Protein AF-A0A2V8S5G6-F1 (afdb_monomer_lite)

Structure (mmCIF, N/CA/C/O backbone):
data_AF-A0A2V8S5G6-F1
#
_entry.id   AF-A0A2V8S5G6-F1
#
loop_
_atom_site.group_PDB
_atom_site.id
_atom_site.type_symbol
_atom_site.label_atom_id
_atom_site.label_alt_id
_atom_site.label_comp_id
_atom_site.label_asym_id
_atom_site.label_entity_id
_atom_site.label_seq_id
_atom_site.pdbx_PDB_ins_code
_atom_site.Cartn_x
_atom_site.Cartn_y
_atom_site.Cartn_z
_atom_site.occupancy
_atom_site.B_iso_or_equiv
_atom_site.auth_seq_id
_atom_site.auth_comp_id
_atom_site.auth_asym_id
_atom_site.auth_atom_id
_atom_site.pdbx_PDB_model_num
ATOM 1 N N . MET A 1 1 ? -6.561 -14.154 21.398 1.00 43.03 1 MET A N 1
ATOM 2 C CA . MET A 1 1 ? -6.512 -15.147 20.304 1.00 43.03 1 MET A CA 1
ATOM 3 C C . MET A 1 1 ? -6.875 -14.452 18.995 1.00 43.03 1 MET A C 1
ATOM 5 O O . MET A 1 1 ? -8.053 -14.306 18.706 1.00 43.03 1 MET A O 1
ATOM 9 N N . LYS A 1 2 ? -5.895 -13.958 18.231 1.00 45.84 2 LYS A N 1
ATOM 10 C CA . LYS A 1 2 ? -6.074 -13.684 16.797 1.00 45.84 2 LYS A CA 1
ATOM 11 C C . LYS A 1 2 ? -5.226 -14.734 16.091 1.00 45.84 2 LYS A C 1
ATOM 13 O O . LYS A 1 2 ? -4.045 -14.854 16.407 1.00 45.84 2 LYS A O 1
ATOM 18 N N . GLY A 1 3 ? -5.901 -15.596 15.332 1.00 34.12 3 GLY A N 1
ATOM 19 C CA . GLY A 1 3 ? -5.346 -16.806 14.732 1.00 34.12 3 GLY A CA 1
ATOM 20 C C . GLY A 1 3 ? -4.050 -16.528 13.984 1.00 34.12 3 GLY A C 1
ATOM 21 O O . GLY A 1 3 ? -3.864 -15.439 13.445 1.00 34.12 3 GLY A O 1
ATOM 22 N N . GLY A 1 4 ? -3.153 -17.513 14.026 1.00 36.16 4 GLY A N 1
ATOM 23 C CA . GLY A 1 4 ? -1.815 -17.431 13.464 1.00 36.16 4 GLY A CA 1
ATOM 24 C C . GLY A 1 4 ? -1.829 -16.877 12.045 1.00 36.16 4 GLY A C 1
ATOM 25 O O . GLY A 1 4 ? -2.547 -17.381 11.182 1.00 36.16 4 GLY A O 1
ATOM 26 N N . MET A 1 5 ? -1.007 -15.850 11.831 1.00 46.81 5 MET A N 1
ATOM 27 C CA . MET A 1 5 ? -0.591 -15.379 10.516 1.00 46.81 5 MET A CA 1
ATOM 28 C C . MET A 1 5 ? 0.277 -16.481 9.906 1.00 46.81 5 MET A C 1
ATOM 30 O O . MET A 1 5 ? 1.504 -16.440 9.949 1.00 46.81 5 MET A O 1
ATOM 34 N N . GLY A 1 6 ? -0.387 -17.552 9.480 1.00 39.72 6 GLY A N 1
ATOM 35 C CA . GLY A 1 6 ? 0.228 -18.633 8.752 1.00 39.72 6 GLY A CA 1
ATOM 36 C C . GLY A 1 6 ? 0.860 -18.055 7.502 1.00 39.72 6 GLY A C 1
ATOM 37 O O . GLY A 1 6 ? 0.285 -17.195 6.838 1.00 39.72 6 GLY A O 1
ATOM 38 N N . GLU A 1 7 ? 2.044 -18.564 7.226 1.00 46.69 7 GLU A N 1
ATOM 39 C CA . GLU A 1 7 ? 2.826 -18.487 6.005 1.00 46.69 7 GLU A CA 1
ATOM 40 C C . GLU A 1 7 ? 2.020 -18.999 4.795 1.00 46.69 7 GLU A C 1
ATOM 42 O O . GLU A 1 7 ? 2.323 -20.008 4.174 1.00 46.69 7 GLU A O 1
ATOM 47 N N . GLN A 1 8 ? 0.909 -18.335 4.502 1.00 50.56 8 GLN A N 1
ATOM 48 C CA . GLN A 1 8 ? 0.079 -18.550 3.336 1.00 50.56 8 GLN A CA 1
ATOM 49 C C . GLN A 1 8 ? 0.415 -17.388 2.422 1.00 50.56 8 GLN A C 1
ATOM 51 O O . GLN A 1 8 ? 0.152 -16.237 2.767 1.00 50.56 8 GLN A O 1
ATOM 56 N N . ALA A 1 9 ? 1.056 -17.673 1.293 1.00 58.62 9 ALA A N 1
ATOM 57 C CA . ALA A 1 9 ? 1.370 -16.673 0.286 1.00 58.62 9 ALA A CA 1
ATOM 58 C C . ALA A 1 9 ? 0.067 -16.012 -0.203 1.00 58.62 9 ALA A C 1
ATOM 60 O O . ALA A 1 9 ? -0.585 -16.500 -1.124 1.00 58.62 9 ALA A O 1
ATOM 61 N N . GLN A 1 10 ? -0.341 -14.925 0.456 1.00 79.62 10 GLN A N 1
ATOM 62 C CA . GLN A 1 10 ? -1.485 -14.110 0.069 1.00 79.62 10 GLN A CA 1
ATOM 63 C C . GLN A 1 10 ? -1.053 -13.297 -1.145 1.00 79.62 10 GLN A C 1
ATOM 65 O O . GLN A 1 10 ? -0.430 -12.238 -1.042 1.00 79.62 10 GLN A O 1
ATOM 70 N N . ILE A 1 11 ? -1.307 -13.878 -2.311 1.00 86.31 11 ILE A N 1
ATOM 71 C CA . ILE A 1 11 ? -1.100 -13.227 -3.590 1.00 86.31 11 ILE A CA 1
ATOM 72 C C . ILE A 1 11 ? -2.425 -12.601 -4.005 1.00 86.31 11 ILE A C 1
ATOM 74 O O . ILE A 1 11 ? -3.442 -13.284 -4.110 1.00 86.31 11 ILE A O 1
ATOM 78 N N . TYR A 1 12 ? -2.392 -11.301 -4.262 1.00 87.12 12 TYR A N 1
ATOM 79 C CA . TYR A 1 12 ? -3.530 -10.530 -4.726 1.00 87.12 12 TYR A CA 1
ATOM 80 C C . TYR A 1 12 ? -3.304 -10.096 -6.168 1.00 87.12 12 TYR A C 1
ATOM 82 O O . TYR A 1 12 ? -2.306 -9.453 -6.481 1.00 87.12 12 TYR A O 1
ATOM 90 N N . GLU A 1 13 ? -4.243 -10.415 -7.048 1.00 86.50 13 GLU A N 1
ATOM 91 C CA . GLU A 1 13 ? -4.182 -10.051 -8.464 1.00 86.50 13 GLU A CA 1
ATOM 92 C C . GLU A 1 13 ? -5.278 -9.025 -8.766 1.00 86.50 13 GLU A C 1
ATOM 94 O O . GLU A 1 13 ? -6.444 -9.225 -8.421 1.00 86.50 13 GLU A O 1
ATOM 99 N N . PHE A 1 14 ? -4.899 -7.894 -9.363 1.00 83.06 14 PHE A N 1
ATOM 100 C CA . PHE A 1 14 ? -5.816 -6.807 -9.698 1.00 83.06 14 PHE A CA 1
ATOM 101 C C . PHE A 1 14 ? -5.324 -6.045 -10.935 1.00 83.06 14 PHE A C 1
ATOM 103 O O . PHE A 1 14 ? -4.180 -5.594 -11.000 1.00 83.06 1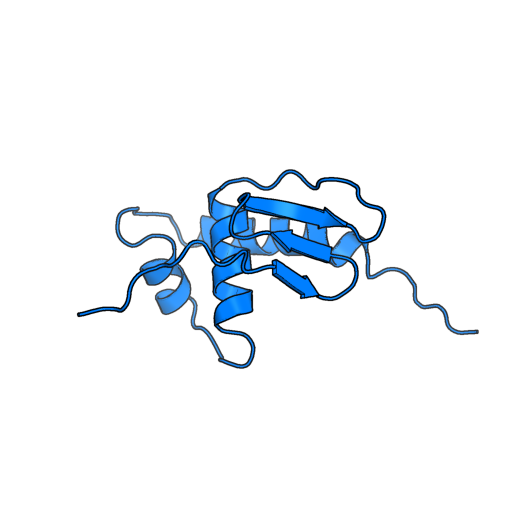4 PHE A O 1
ATOM 110 N N . GLY A 1 15 ? -6.197 -5.888 -11.934 1.00 80.56 15 GLY A N 1
ATOM 111 C CA . GLY A 1 15 ? -5.807 -5.330 -13.232 1.00 80.56 15 GLY A CA 1
ATOM 112 C C . GLY A 1 15 ? -4.646 -6.119 -13.848 1.00 80.56 15 GLY A C 1
ATOM 113 O O . GLY A 1 15 ? -4.716 -7.340 -13.955 1.00 80.56 15 GLY A O 1
ATOM 114 N N . ASP A 1 16 ? -3.563 -5.420 -14.189 1.00 84.69 16 ASP A N 1
ATOM 115 C CA . ASP A 1 16 ? -2.314 -6.009 -14.693 1.00 84.69 16 ASP A CA 1
ATOM 116 C C . ASP A 1 16 ? -1.219 -6.100 -13.624 1.00 84.69 16 ASP A C 1
ATOM 118 O O . ASP A 1 16 ? -0.028 -6.100 -13.940 1.00 84.69 16 ASP A O 1
ATOM 122 N N . PHE A 1 17 ? -1.604 -6.148 -12.351 1.00 87.62 17 PHE A N 1
ATOM 123 C CA . PHE A 1 17 ? -0.675 -6.220 -11.234 1.00 87.62 17 PHE A CA 1
ATOM 124 C C . PHE A 1 17 ? -0.955 -7.427 -10.341 1.00 87.62 17 PHE A C 1
ATOM 126 O O . PHE A 1 17 ? -2.095 -7.840 -10.129 1.00 87.62 17 PHE A O 1
ATOM 133 N N . ARG A 1 18 ? 0.124 -7.971 -9.788 1.00 89.62 18 ARG A N 1
ATOM 134 C CA . ARG A 1 18 ? 0.157 -9.086 -8.852 1.00 89.62 18 ARG A CA 1
ATOM 135 C C . ARG A 1 18 ? 0.964 -8.667 -7.635 1.00 89.62 18 ARG A C 1
ATOM 137 O O . ARG A 1 18 ? 2.166 -8.438 -7.722 1.00 89.62 18 ARG A O 1
ATOM 144 N N . LEU A 1 19 ? 0.296 -8.544 -6.502 1.00 88.62 19 LEU A N 1
ATOM 145 C CA . LEU A 1 19 ? 0.898 -8.220 -5.222 1.00 88.62 19 LEU A CA 1
ATOM 146 C C . LEU A 1 19 ? 1.140 -9.507 -4.442 1.00 88.62 19 LEU A C 1
ATOM 148 O O . LEU A 1 19 ? 0.213 -10.256 -4.164 1.00 88.62 19 LEU A O 1
ATOM 152 N N . ASP A 1 20 ? 2.390 -9.755 -4.084 1.00 89.25 20 ASP A N 1
ATOM 153 C CA . ASP A 1 20 ? 2.810 -10.857 -3.230 1.00 89.25 20 ASP A CA 1
ATOM 154 C C . ASP A 1 20 ? 3.021 -10.311 -1.813 1.00 89.25 20 ASP A C 1
ATOM 156 O O . ASP A 1 20 ? 4.019 -9.636 -1.540 1.00 89.25 20 ASP A O 1
ATOM 160 N N . ALA A 1 21 ? 2.062 -10.558 -0.914 1.00 85.81 21 ALA A N 1
ATOM 161 C CA . ALA A 1 21 ? 2.135 -10.085 0.467 1.00 85.81 21 ALA A CA 1
ATOM 162 C C . ALA A 1 21 ? 3.254 -10.773 1.260 1.00 85.81 21 ALA A C 1
ATOM 164 O O . ALA A 1 21 ? 3.872 -10.139 2.113 1.00 85.81 21 ALA A O 1
ATOM 165 N N . ALA A 1 22 ? 3.564 -12.034 0.940 1.00 85.06 22 ALA A N 1
ATOM 166 C CA . ALA A 1 22 ? 4.619 -12.782 1.615 1.00 85.06 22 ALA A CA 1
ATOM 167 C C . ALA A 1 22 ? 6.005 -12.226 1.271 1.00 85.06 22 ALA A C 1
ATOM 169 O O . ALA A 1 22 ? 6.848 -12.060 2.150 1.00 85.06 22 ALA A O 1
ATOM 170 N N . LYS A 1 23 ? 6.233 -11.884 -0.001 1.00 85.19 23 LYS A N 1
ATOM 171 C CA . LYS A 1 23 ? 7.507 -11.307 -0.459 1.00 85.19 23 LYS A CA 1
ATOM 172 C C . LYS A 1 23 ? 7.549 -9.783 -0.410 1.00 85.19 23 LYS A C 1
ATOM 174 O O . LYS A 1 23 ? 8.597 -9.202 -0.678 1.00 85.19 23 LYS A O 1
ATOM 179 N N . ARG A 1 24 ? 6.427 -9.134 -0.090 1.00 86.31 24 ARG A N 1
ATOM 180 C CA . ARG A 1 24 ? 6.236 -7.678 -0.169 1.00 86.31 24 ARG A CA 1
ATOM 181 C C . ARG A 1 24 ? 6.634 -7.109 -1.537 1.00 86.31 24 ARG A C 1
ATOM 183 O O . ARG A 1 24 ? 7.294 -6.075 -1.628 1.00 86.31 24 ARG A O 1
ATOM 190 N N . LEU A 1 25 ? 6.247 -7.808 -2.605 1.00 88.00 25 LEU A N 1
ATOM 191 C CA . LEU A 1 25 ? 6.584 -7.464 -3.987 1.00 88.00 25 LEU A CA 1
ATOM 192 C C . LEU A 1 25 ? 5.327 -7.127 -4.781 1.00 88.00 25 LEU A C 1
ATOM 194 O O . LEU A 1 25 ? 4.329 -7.836 -4.707 1.00 88.00 25 LEU A O 1
ATOM 198 N N . LEU A 1 26 ? 5.400 -6.066 -5.582 1.00 89.00 26 LEU A N 1
ATOM 199 C CA . LEU A 1 26 ? 4.423 -5.797 -6.628 1.00 89.00 26 LEU A CA 1
ATOM 200 C C . LEU A 1 26 ? 5.044 -6.188 -7.968 1.00 89.00 26 LEU A C 1
ATOM 202 O O . LEU A 1 26 ? 6.102 -5.686 -8.331 1.00 89.00 26 LEU A O 1
ATOM 206 N N . LEU A 1 27 ? 4.387 -7.077 -8.697 1.00 89.75 27 LEU A N 1
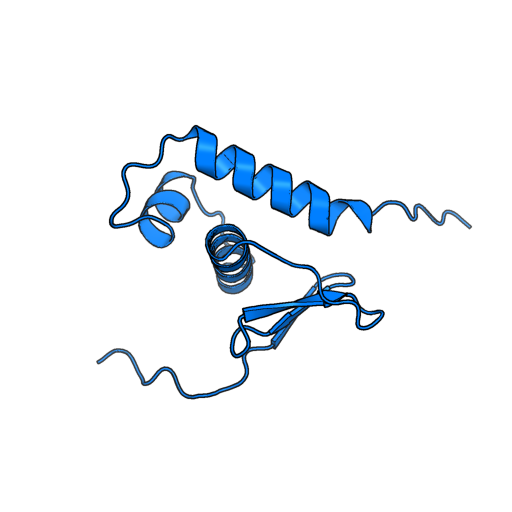ATOM 207 C CA . LEU A 1 27 ? 4.768 -7.519 -10.032 1.00 89.75 27 LEU A CA 1
ATOM 208 C C . LEU A 1 27 ? 3.723 -7.023 -11.028 1.00 89.75 27 LEU A C 1
ATOM 210 O O . LEU A 1 27 ? 2.530 -7.020 -10.732 1.00 89.75 27 LEU A O 1
ATOM 214 N N . LYS A 1 28 ? 4.148 -6.617 -12.220 1.00 87.88 28 LYS A N 1
ATOM 215 C CA . LYS A 1 28 ? 3.245 -6.471 -13.364 1.00 87.88 28 LYS A CA 1
ATOM 216 C C . LYS A 1 28 ? 2.933 -7.840 -13.957 1.00 87.88 28 LYS A C 1
ATOM 218 O O . LYS A 1 28 ? 3.665 -8.805 -13.747 1.00 87.88 28 LYS A O 1
ATOM 223 N N . ARG A 1 29 ? 1.885 -7.905 -14.772 1.00 81.06 29 ARG A N 1
ATOM 22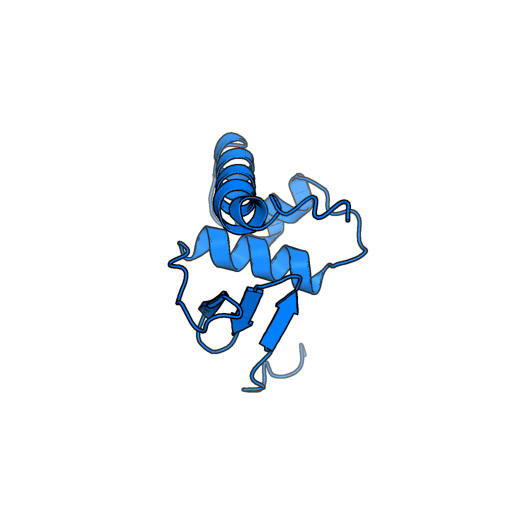4 C CA . ARG A 1 29 ? 1.496 -9.095 -15.538 1.00 81.06 29 ARG A CA 1
ATOM 225 C C . ARG A 1 29 ? 2.594 -9.591 -16.484 1.00 81.06 29 ARG A C 1
ATOM 227 O O . ARG A 1 29 ? 2.672 -10.786 -16.737 1.00 81.06 29 ARG A O 1
ATOM 234 N N . ASP A 1 30 ? 3.461 -8.688 -16.935 1.00 83.44 30 ASP A N 1
ATOM 235 C CA . ASP A 1 30 ? 4.653 -8.994 -17.739 1.00 83.44 30 ASP A CA 1
ATOM 236 C C . ASP A 1 30 ? 5.798 -9.635 -16.918 1.00 83.44 30 ASP A C 1
ATOM 238 O O . ASP A 1 30 ? 6.796 -10.088 -17.463 1.00 83.44 30 ASP A O 1
ATOM 242 N N . GLY A 1 31 ? 5.667 -9.695 -15.587 1.00 84.62 31 GLY A N 1
ATOM 243 C CA . GLY A 1 31 ? 6.691 -10.210 -14.672 1.00 84.62 31 GLY A CA 1
ATOM 244 C C . GLY A 1 31 ? 7.666 -9.148 -14.155 1.00 84.62 31 GLY A C 1
ATOM 245 O O . GLY A 1 31 ? 8.494 -9.446 -13.296 1.00 84.62 31 GLY A O 1
ATOM 246 N N . GLU A 1 32 ? 7.557 -7.899 -14.617 1.00 87.44 32 GLU A N 1
ATOM 247 C CA . GLU A 1 32 ? 8.382 -6.785 -14.139 1.00 87.44 32 GLU A CA 1
ATOM 248 C C . GLU A 1 32 ? 8.064 -6.438 -12.675 1.00 87.44 32 GLU A C 1
ATOM 250 O O . GLU A 1 32 ? 6.918 -6.144 -12.321 1.00 87.44 32 GLU A O 1
ATOM 255 N N . ALA A 1 33 ? 9.091 -6.424 -11.822 1.00 88.44 33 ALA A N 1
ATOM 256 C CA . ALA A 1 33 ? 8.965 -5.982 -10.440 1.00 88.44 33 ALA A CA 1
ATOM 257 C C . ALA A 1 33 ? 8.876 -4.459 -10.355 1.00 88.44 33 ALA A C 1
ATOM 259 O O . ALA A 1 33 ? 9.745 -3.728 -10.826 1.00 88.44 33 ALA A O 1
ATOM 260 N N . VAL A 1 34 ? 7.826 -3.987 -9.695 1.00 86.94 34 VAL A N 1
ATOM 261 C CA . VAL A 1 34 ? 7.571 -2.576 -9.464 1.00 86.94 34 VAL A CA 1
ATOM 262 C C . VAL A 1 34 ? 8.018 -2.229 -8.047 1.00 86.94 34 VAL A C 1
ATOM 264 O O . VAL A 1 34 ? 7.372 -2.647 -7.080 1.00 86.94 34 VAL A O 1
ATOM 267 N N . PRO A 1 35 ? 9.110 -1.465 -7.888 1.00 83.19 35 PRO A N 1
ATOM 268 C CA . PRO A 1 35 ? 9.594 -1.100 -6.570 1.00 83.19 35 PRO A CA 1
ATOM 269 C C . PRO A 1 35 ? 8.601 -0.148 -5.901 1.00 83.19 35 PRO A C 1
ATOM 271 O O . PRO A 1 35 ? 8.350 0.963 -6.374 1.00 83.19 35 PRO A O 1
ATOM 274 N N . LEU A 1 36 ? 8.051 -0.584 -4.772 1.00 83.88 36 LEU A N 1
ATOM 275 C CA . LEU A 1 36 ? 7.240 0.243 -3.891 1.00 83.88 36 LEU A CA 1
ATOM 276 C C . LEU A 1 36 ? 7.993 0.495 -2.593 1.00 83.88 36 LEU A C 1
ATOM 278 O O . LEU A 1 36 ? 8.701 -0.372 -2.082 1.00 83.88 36 LEU A O 1
ATOM 282 N N . THR A 1 37 ? 7.813 1.684 -2.025 1.00 85.12 37 THR A N 1
ATOM 283 C CA . THR A 1 37 ? 8.274 1.917 -0.657 1.00 85.12 37 THR A CA 1
ATOM 284 C C . THR A 1 37 ? 7.421 1.094 0.314 1.00 85.12 37 THR A C 1
ATOM 286 O O . THR A 1 37 ? 6.237 0.873 0.039 1.00 85.12 37 THR A O 1
ATOM 289 N N . PRO A 1 38 ? 7.963 0.682 1.476 1.00 83.12 38 PRO A N 1
ATOM 290 C CA . PRO A 1 38 ? 7.234 -0.149 2.435 1.00 83.12 38 PRO A CA 1
ATOM 291 C C . PRO A 1 38 ? 5.860 0.419 2.807 1.00 83.12 38 PRO A C 1
ATOM 293 O O . PRO A 1 38 ? 4.874 -0.305 2.767 1.00 83.12 38 PRO A O 1
ATOM 296 N N . LYS A 1 39 ? 5.769 1.736 3.044 1.00 82.56 39 LYS A N 1
ATOM 297 C CA . LYS A 1 39 ? 4.500 2.409 3.368 1.00 82.56 39 LYS A CA 1
ATOM 298 C C . LYS A 1 39 ? 3.502 2.440 2.219 1.00 82.56 39 LYS A C 1
ATOM 300 O O . LYS A 1 39 ? 2.306 2.296 2.449 1.00 82.56 39 LYS A O 1
ATOM 305 N N . VAL A 1 40 ? 3.971 2.624 0.988 1.00 84.88 40 VAL A N 1
ATOM 306 C CA . VAL A 1 40 ? 3.105 2.578 -0.196 1.00 84.88 40 VAL A CA 1
ATOM 307 C C . VAL A 1 40 ? 2.568 1.160 -0.402 1.00 84.88 40 VAL A C 1
ATOM 309 O O . VAL A 1 40 ? 1.389 0.995 -0.703 1.00 84.88 40 VAL A O 1
ATOM 312 N N . PHE A 1 41 ? 3.407 0.147 -0.174 1.00 87.50 41 PHE A N 1
ATOM 313 C CA . PHE A 1 41 ? 3.004 -1.255 -0.208 1.00 87.50 41 PHE A CA 1
ATOM 314 C C . PHE A 1 41 ? 1.957 -1.579 0.863 1.00 87.50 41 PHE A C 1
ATOM 316 O O . PHE A 1 41 ? 0.906 -2.113 0.528 1.00 87.50 41 PHE A O 1
ATOM 323 N N . ASP A 1 42 ? 2.208 -1.206 2.122 1.00 84.75 42 ASP A N 1
ATOM 324 C CA . ASP A 1 42 ? 1.263 -1.433 3.224 1.00 84.75 42 ASP A CA 1
ATOM 325 C C . ASP A 1 42 ? -0.081 -0.744 2.941 1.00 84.75 42 ASP A C 1
ATOM 327 O O . ASP A 1 42 ? -1.138 -1.331 3.153 1.00 84.75 42 ASP A O 1
ATOM 331 N N . THR A 1 43 ? -0.043 0.472 2.376 1.00 85.44 43 THR A N 1
ATOM 332 C CA . THR A 1 43 ? -1.250 1.209 1.971 1.00 85.44 43 THR A CA 1
ATOM 333 C C . THR A 1 43 ? -2.050 0.428 0.930 1.00 85.44 43 THR A C 1
ATOM 335 O O . THR A 1 43 ? -3.261 0.278 1.060 1.00 85.44 43 THR A O 1
ATOM 338 N N . LEU A 1 44 ? -1.382 -0.083 -0.105 1.00 85.94 44 LEU A N 1
ATOM 339 C CA . LEU A 1 44 ? -2.019 -0.863 -1.162 1.00 85.94 44 LEU A CA 1
ATOM 340 C C . LEU A 1 44 ? -2.585 -2.185 -0.639 1.00 85.94 44 LEU A C 1
ATOM 342 O O . LEU A 1 44 ? -3.720 -2.523 -0.962 1.00 85.94 44 LEU A O 1
ATOM 346 N N . LEU A 1 45 ? -1.817 -2.909 0.176 1.00 86.44 45 LEU A N 1
ATOM 347 C CA . LEU A 1 45 ? -2.256 -4.160 0.787 1.00 86.44 45 LEU A CA 1
ATOM 348 C C . LEU A 1 45 ? -3.515 -3.931 1.627 1.00 86.44 45 LEU A C 1
ATOM 350 O O . LEU A 1 45 ? -4.516 -4.605 1.410 1.00 86.44 45 LEU A O 1
ATOM 354 N N . TYR A 1 46 ? -3.509 -2.914 2.489 1.00 86.12 46 TYR A N 1
ATOM 355 C CA . TYR A 1 46 ? -4.659 -2.588 3.326 1.00 86.12 46 TYR A CA 1
ATOM 356 C C . TYR A 1 46 ? -5.903 -2.226 2.503 1.00 86.12 46 TYR A C 1
ATOM 358 O O . TYR A 1 46 ? -7.007 -2.665 2.824 1.00 86.12 46 TYR A O 1
ATOM 366 N N . LEU A 1 47 ? -5.739 -1.471 1.410 1.00 84.00 47 LEU A N 1
ATOM 367 C CA . LEU A 1 47 ? -6.831 -1.156 0.482 1.00 84.00 47 LEU A CA 1
ATOM 368 C C . LEU A 1 47 ? -7.398 -2.412 -0.201 1.00 84.00 47 LEU A C 1
ATOM 370 O O . LEU A 1 47 ? -8.605 -2.496 -0.416 1.00 84.00 47 LEU A O 1
ATOM 374 N N . ILE A 1 48 ? -6.547 -3.381 -0.545 1.00 85.19 48 ILE A N 1
ATOM 375 C CA . ILE A 1 48 ? -6.955 -4.636 -1.193 1.00 85.19 48 ILE A CA 1
ATOM 376 C C . ILE A 1 48 ? -7.644 -5.581 -0.204 1.00 85.19 48 ILE A C 1
ATOM 378 O O . ILE A 1 48 ? -8.639 -6.217 -0.562 1.00 85.19 48 ILE A O 1
ATOM 382 N N . GLU A 1 49 ? -7.138 -5.677 1.025 1.00 84.19 49 GLU A N 1
ATOM 383 C CA . GLU A 1 49 ? -7.739 -6.485 2.093 1.00 84.19 49 GLU A CA 1
ATOM 384 C C . GLU A 1 49 ? -9.126 -5.964 2.474 1.00 84.19 49 GLU A C 1
ATOM 386 O O . GLU A 1 49 ? -10.046 -6.745 2.702 1.00 84.19 49 GLU A O 1
ATOM 391 N N . ASN A 1 50 ? -9.300 -4.644 2.449 1.00 83.50 50 ASN A N 1
ATOM 392 C CA . ASN A 1 50 ? -10.566 -3.969 2.723 1.00 83.50 50 ASN A CA 1
ATOM 393 C C . ASN A 1 50 ? -11.322 -3.582 1.441 1.00 83.50 50 ASN A C 1
ATOM 395 O O . ASN A 1 50 ? -12.149 -2.664 1.448 1.00 83.50 50 ASN A O 1
ATOM 399 N N . ARG A 1 51 ? -11.046 -4.259 0.317 1.00 76.69 51 ARG A N 1
ATOM 400 C CA . ARG A 1 51 ? -11.739 -3.987 -0.947 1.00 76.69 51 ARG A CA 1
ATOM 401 C C . ARG A 1 51 ? -13.252 -4.132 -0.763 1.00 76.69 51 ARG A C 1
ATOM 403 O O . ARG A 1 51 ? -13.729 -5.117 -0.207 1.00 76.69 51 ARG A O 1
ATOM 410 N N . GLY A 1 52 ? -14.010 -3.165 -1.273 1.00 74.75 52 GLY A N 1
ATOM 411 C CA . GLY A 1 52 ? -15.472 -3.146 -1.143 1.00 74.75 52 GLY A CA 1
ATOM 412 C C . GLY A 1 52 ? -15.996 -2.447 0.114 1.00 74.75 52 GLY A C 1
ATOM 413 O O . GLY A 1 52 ? -17.207 -2.279 0.232 1.00 74.75 52 GLY A O 1
ATOM 414 N N . THR A 1 53 ? -15.114 -1.973 0.996 1.00 80.44 53 THR A N 1
ATOM 415 C CA . THR A 1 53 ? -15.477 -1.129 2.140 1.00 80.44 53 THR A CA 1
ATOM 416 C C . THR A 1 53 ? -15.088 0.323 1.870 1.00 80.44 53 THR A C 1
ATOM 418 O O . THR A 1 53 ? -14.029 0.607 1.307 1.00 80.44 53 THR A O 1
ATOM 421 N N . VAL A 1 54 ? -15.941 1.266 2.279 1.00 79.88 54 VAL A N 1
ATOM 422 C CA . VAL A 1 54 ? -15.594 2.692 2.269 1.00 79.88 54 VAL A CA 1
ATOM 423 C C . VAL A 1 54 ? -14.682 2.959 3.458 1.00 79.88 54 VAL A C 1
ATOM 425 O O . VAL A 1 54 ? -15.152 3.119 4.578 1.00 79.88 54 VAL A O 1
ATOM 428 N N . LEU A 1 55 ? -13.376 2.987 3.207 1.00 81.31 55 LEU A N 1
ATOM 429 C CA . LEU A 1 55 ? -12.396 3.370 4.215 1.00 81.31 55 LEU A CA 1
ATOM 430 C C . LEU A 1 55 ? -12.335 4.886 4.331 1.00 81.31 55 LEU A C 1
ATOM 432 O O . LEU A 1 55 ? -12.189 5.599 3.332 1.00 81.31 55 LEU A O 1
ATOM 436 N N . THR A 1 56 ? -12.405 5.378 5.562 1.00 83.50 56 THR A N 1
ATOM 437 C CA . THR A 1 56 ? -12.191 6.799 5.822 1.00 83.50 56 THR A CA 1
ATOM 438 C C . THR A 1 56 ? -10.703 7.120 5.901 1.00 83.50 56 THR A C 1
ATOM 440 O O . THR A 1 56 ? -9.845 6.257 6.097 1.00 83.50 56 THR A O 1
ATOM 443 N N . LYS A 1 57 ? -10.389 8.407 5.755 1.00 77.38 57 LYS A N 1
ATOM 444 C CA . LYS A 1 57 ? -9.032 8.912 5.940 1.00 77.38 57 LYS A CA 1
ATOM 445 C C . LYS A 1 57 ? -8.471 8.559 7.317 1.00 77.38 57 LYS A C 1
ATOM 447 O O . LYS A 1 57 ? -7.322 8.145 7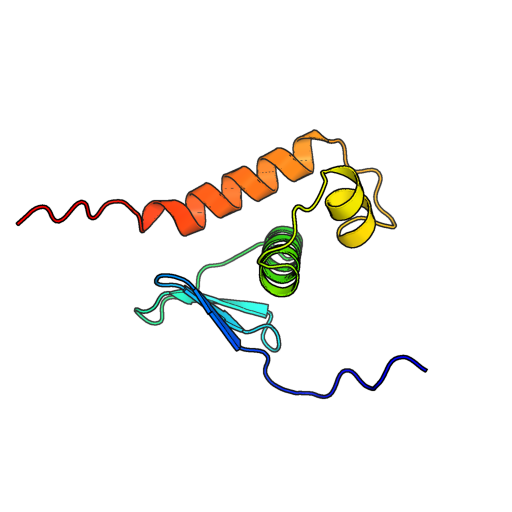.394 1.00 77.38 57 LYS A O 1
ATOM 452 N N . ASP A 1 58 ? -9.282 8.715 8.360 1.00 80.44 58 ASP A N 1
ATOM 453 C CA . ASP A 1 58 ? -8.886 8.454 9.743 1.00 80.44 58 ASP A CA 1
ATOM 454 C C . ASP A 1 58 ? -8.548 6.972 9.944 1.00 80.44 58 ASP A C 1
ATOM 456 O O . ASP A 1 58 ? -7.462 6.652 10.409 1.00 80.44 58 ASP A O 1
ATOM 460 N N . GLU A 1 59 ? -9.384 6.062 9.432 1.00 82.62 59 GLU A N 1
ATOM 461 C CA . GLU A 1 59 ? -9.108 4.621 9.493 1.00 82.62 59 GLU A CA 1
ATOM 462 C C . GLU A 1 59 ? -7.823 4.228 8.764 1.00 82.62 59 GLU A C 1
ATOM 464 O O . GLU A 1 59 ? -7.034 3.434 9.277 1.00 82.62 59 GLU A O 1
ATOM 469 N N . LEU A 1 60 ? -7.581 4.800 7.580 1.00 80.56 60 LEU A N 1
ATOM 470 C CA . LEU A 1 60 ? -6.321 4.600 6.867 1.00 80.56 60 LEU A CA 1
ATOM 471 C C . LEU A 1 60 ? -5.140 5.131 7.681 1.00 80.56 60 LEU A C 1
ATOM 473 O O . LEU A 1 60 ? -4.107 4.468 7.756 1.00 80.56 60 LEU A O 1
ATOM 477 N N . MET A 1 61 ? -5.283 6.306 8.298 1.00 77.69 61 MET A N 1
ATOM 478 C CA . MET A 1 61 ? -4.236 6.902 9.123 1.00 77.69 61 MET A CA 1
ATOM 479 C C . MET A 1 61 ? -3.938 6.049 10.359 1.00 77.69 61 MET A C 1
ATOM 481 O O . MET A 1 61 ? -2.777 5.723 10.589 1.00 77.69 61 MET A O 1
ATOM 485 N N . THR A 1 62 ? -4.957 5.598 11.086 1.00 80.31 62 THR A N 1
ATOM 486 C CA . THR A 1 62 ? -4.806 4.741 12.268 1.00 80.31 62 THR A CA 1
ATOM 487 C C . THR A 1 62 ? -4.242 3.365 11.925 1.00 80.31 62 THR A C 1
ATOM 489 O O . THR A 1 62 ? -3.375 2.869 12.640 1.00 80.31 62 THR A O 1
ATOM 492 N N . ALA A 1 63 ? -4.692 2.736 10.836 1.00 79.19 63 ALA A N 1
ATOM 493 C CA . ALA A 1 63 ? -4.242 1.395 10.472 1.00 79.19 63 ALA A CA 1
ATOM 494 C C . ALA A 1 63 ? -2.804 1.378 9.930 1.00 79.19 63 ALA A C 1
ATOM 496 O O . ALA A 1 63 ? -2.025 0.481 10.251 1.00 79.19 63 ALA A O 1
ATOM 497 N N . LEU A 1 64 ? -2.437 2.368 9.110 1.00 77.44 64 LEU A N 1
ATOM 498 C CA . LEU A 1 64 ? -1.135 2.413 8.437 1.00 77.44 64 LEU A CA 1
ATOM 499 C C . LEU A 1 64 ? -0.076 3.188 9.232 1.00 77.44 64 LEU A C 1
ATOM 501 O O . LEU A 1 64 ? 1.123 2.937 9.066 1.00 77.44 64 LEU A O 1
ATOM 505 N N . TRP A 1 65 ? -0.487 4.121 10.089 1.00 79.94 65 TRP A N 1
ATOM 506 C CA . TRP A 1 65 ? 0.390 4.949 10.921 1.00 79.94 65 TRP A CA 1
ATOM 507 C C . TRP A 1 65 ? -0.122 5.075 12.365 1.00 79.94 65 TRP A C 1
ATOM 509 O O . TRP A 1 65 ? -0.338 6.186 12.843 1.00 79.94 65 TRP A O 1
ATOM 519 N N . PRO A 1 66 ? -0.244 3.961 13.108 1.00 68.38 66 PRO A N 1
ATOM 520 C CA . PRO A 1 66 ? -0.670 4.017 14.507 1.00 68.38 66 PRO A CA 1
ATOM 521 C C . PRO A 1 66 ? 0.333 4.758 15.409 1.00 68.38 66 PRO A C 1
ATOM 523 O O . PRO A 1 66 ? -0.062 5.355 16.402 1.00 68.38 66 PRO A O 1
ATOM 526 N N . ASP A 1 67 ? 1.622 4.741 15.045 1.00 64.25 67 ASP A N 1
ATOM 527 C CA . ASP A 1 67 ? 2.742 5.226 15.871 1.00 64.25 67 ASP A CA 1
ATOM 528 C C . ASP A 1 67 ? 3.533 6.359 15.189 1.00 64.25 67 ASP A C 1
ATOM 530 O O . ASP A 1 67 ? 4.703 6.610 15.462 1.00 64.25 67 ASP A O 1
ATOM 534 N N . THR A 1 68 ? 2.946 7.019 14.189 1.00 60.81 68 THR A N 1
ATOM 535 C CA . THR A 1 68 ? 3.643 8.067 13.436 1.00 60.81 68 THR A CA 1
ATOM 536 C C . THR A 1 68 ? 2.735 9.266 13.260 1.00 60.81 68 THR A C 1
ATOM 538 O O . THR A 1 68 ? 1.694 9.167 12.619 1.00 60.81 68 THR A O 1
ATOM 541 N N . VAL A 1 69 ? 3.175 10.420 13.767 1.00 59.25 69 VAL A N 1
ATOM 542 C CA . VAL A 1 69 ? 2.551 11.726 13.513 1.00 59.25 69 VAL A CA 1
ATOM 543 C C . VAL A 1 69 ? 2.869 12.144 12.073 1.00 59.25 69 VAL A C 1
ATOM 545 O O . VAL A 1 69 ? 3.690 13.019 11.814 1.00 59.25 69 VAL A O 1
ATOM 548 N N . VAL A 1 70 ? 2.305 11.434 11.100 1.00 61.34 70 VAL A N 1
ATOM 549 C CA . VAL A 1 70 ? 2.371 11.833 9.693 1.00 61.34 70 VAL A CA 1
ATOM 550 C C . VAL A 1 70 ? 1.315 12.888 9.444 1.00 61.34 70 VAL A C 1
ATOM 552 O O . VAL A 1 70 ? 0.135 12.677 9.713 1.00 61.34 70 VAL A O 1
ATOM 555 N N . GLU A 1 71 ? 1.735 14.004 8.858 1.00 61.28 71 GLU A N 1
ATOM 556 C CA . GLU A 1 71 ? 0.797 14.981 8.329 1.00 61.28 71 GLU A CA 1
ATOM 557 C C . GLU A 1 71 ? -0.110 14.350 7.267 1.00 61.28 71 GLU A C 1
ATOM 559 O O . GLU A 1 71 ? 0.317 13.513 6.463 1.00 61.28 71 GLU A O 1
ATOM 564 N N . GLU A 1 72 ? -1.349 14.833 7.209 1.00 61.72 72 GLU A N 1
ATOM 565 C CA . GLU A 1 72 ? -2.373 14.474 6.225 1.00 61.72 72 GLU A CA 1
ATOM 566 C C . GLU A 1 72 ? -1.866 14.461 4.767 1.00 61.72 72 GLU A C 1
ATOM 568 O O . GLU A 1 72 ? -2.375 13.707 3.931 1.00 61.72 72 GLU A O 1
ATOM 573 N N . ASN A 1 73 ? -0.839 15.261 4.466 1.00 67.25 73 ASN A N 1
ATOM 574 C CA . ASN A 1 73 ? -0.166 15.318 3.170 1.00 67.25 73 ASN A CA 1
ATOM 575 C C . ASN A 1 73 ? 0.483 13.987 2.751 1.00 67.25 73 ASN A C 1
ATOM 577 O O . ASN A 1 73 ? 0.529 13.677 1.560 1.00 67.25 73 ASN A O 1
ATOM 581 N N . ASN A 1 74 ? 0.965 13.168 3.690 1.00 74.19 74 ASN A N 1
ATOM 582 C CA . ASN A 1 74 ? 1.664 11.923 3.364 1.00 74.19 74 ASN A CA 1
ATOM 583 C C . ASN A 1 74 ? 0.715 10.884 2.745 1.00 74.19 74 ASN A C 1
ATOM 585 O O . ASN A 1 74 ? 1.063 10.241 1.753 1.00 74.19 74 ASN A O 1
ATOM 589 N N . LEU A 1 75 ? -0.517 10.781 3.260 1.00 77.38 75 LEU A N 1
ATOM 590 C CA . LEU A 1 75 ? -1.535 9.892 2.698 1.00 77.38 75 LEU A CA 1
ATOM 591 C C . LEU A 1 75 ? -1.844 10.267 1.244 1.00 77.38 75 LEU A C 1
ATOM 593 O O . LEU A 1 75 ? -1.780 9.412 0.362 1.00 77.38 75 LEU A O 1
ATOM 597 N N . GLY A 1 76 ? -2.109 11.551 0.978 1.00 78.81 76 GLY A N 1
ATOM 598 C CA . GLY A 1 76 ? -2.384 12.039 -0.377 1.00 78.81 76 GLY A CA 1
ATOM 599 C C . GLY A 1 76 ? -1.236 11.756 -1.351 1.00 78.81 76 GLY A C 1
ATOM 600 O O . GLY A 1 76 ? -1.474 11.348 -2.491 1.00 78.81 76 GLY A O 1
ATOM 601 N N . GLN A 1 77 ? 0.010 11.885 -0.889 1.00 82.50 77 GLN A N 1
ATOM 602 C CA . GLN A 1 77 ? 1.202 11.565 -1.677 1.00 82.50 77 GLN A CA 1
ATOM 603 C C . GLN A 1 77 ? 1.350 10.062 -1.942 1.00 82.50 77 GLN A C 1
ATOM 605 O O . GLN A 1 77 ? 1.682 9.676 -3.063 1.00 82.50 77 GLN A O 1
ATOM 610 N N . ASN 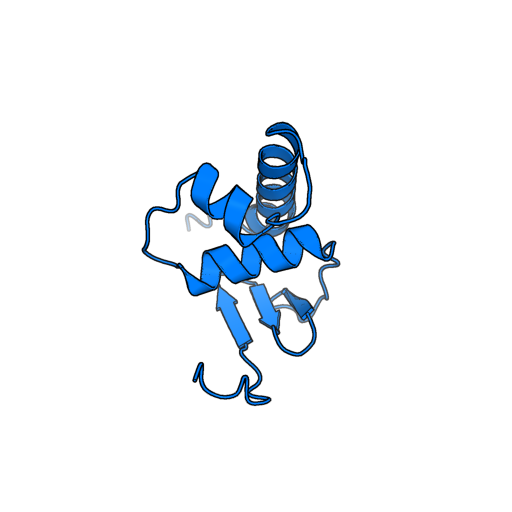A 1 78 ? 1.078 9.198 -0.959 1.00 83.12 78 ASN A N 1
ATOM 611 C CA . ASN A 1 78 ? 1.119 7.745 -1.154 1.00 83.12 78 ASN A CA 1
ATOM 612 C C . ASN A 1 78 ? 0.038 7.281 -2.127 1.00 83.12 78 ASN A C 1
ATOM 614 O O . ASN A 1 78 ? 0.345 6.540 -3.057 1.00 83.12 78 ASN A O 1
ATOM 618 N N . ILE A 1 79 ? -1.193 7.781 -1.983 1.00 82.31 79 ILE A N 1
ATOM 619 C CA . ILE A 1 79 ? -2.284 7.499 -2.921 1.00 82.31 79 ILE A CA 1
ATOM 620 C C . ILE A 1 79 ? -1.941 8.020 -4.320 1.00 82.31 79 ILE A C 1
ATOM 622 O O . ILE A 1 79 ? -2.146 7.309 -5.300 1.00 82.31 79 ILE A O 1
ATOM 626 N N . SER A 1 80 ? -1.358 9.216 -4.439 1.00 83.75 80 SER A N 1
ATOM 627 C CA . SER A 1 80 ? -0.931 9.767 -5.734 1.00 83.75 80 SER A CA 1
ATOM 628 C C . SER A 1 80 ? 0.183 8.942 -6.376 1.00 83.75 80 SER A C 1
ATOM 630 O O . SER A 1 80 ? 0.127 8.675 -7.576 1.00 83.75 80 SER A O 1
ATOM 632 N N . LYS A 1 81 ? 1.164 8.474 -5.594 1.00 84.62 81 LYS A N 1
ATOM 633 C CA . LYS A 1 81 ? 2.204 7.547 -6.065 1.00 84.62 81 LYS A CA 1
ATOM 634 C C . LYS A 1 81 ? 1.604 6.220 -6.511 1.00 84.62 81 LYS A C 1
ATOM 636 O O . LYS A 1 81 ? 1.931 5.772 -7.605 1.00 84.62 81 LYS A O 1
ATOM 641 N N . LEU A 1 82 ? 0.693 5.637 -5.728 1.00 84.81 82 LEU A N 1
ATOM 642 C CA . LEU A 1 82 ? -0.034 4.423 -6.108 1.00 84.81 82 LEU A CA 1
ATOM 643 C C . LEU A 1 82 ? -0.785 4.627 -7.416 1.00 84.81 82 LEU A C 1
ATOM 645 O O . LEU A 1 82 ? -0.615 3.843 -8.337 1.00 84.81 82 LEU A O 1
ATOM 649 N N . ARG A 1 83 ? -1.536 5.721 -7.555 1.00 82.06 83 ARG A N 1
ATOM 650 C CA . ARG A 1 83 ? -2.216 6.066 -8.809 1.00 82.06 83 ARG A CA 1
ATOM 651 C C . ARG A 1 83 ? -1.241 6.271 -9.961 1.00 82.06 83 ARG A C 1
ATOM 653 O O . ARG A 1 83 ? -1.561 5.920 -11.085 1.00 82.06 83 ARG A O 1
ATOM 660 N N . GLY A 1 84 ? -0.063 6.830 -9.707 1.00 82.19 84 GLY A N 1
ATOM 661 C CA . GLY A 1 84 ? 0.977 6.990 -10.717 1.00 82.19 84 GLY A CA 1
ATOM 662 C C . GLY A 1 84 ? 1.542 5.652 -11.187 1.00 82.19 84 GLY A C 1
ATOM 663 O O . GLY A 1 84 ? 1.774 5.494 -12.381 1.00 82.19 84 GLY A O 1
ATOM 664 N N . VAL A 1 85 ? 1.737 4.711 -10.266 1.00 81.81 85 VAL A N 1
ATOM 665 C CA . VAL A 1 85 ? 2.245 3.362 -10.534 1.00 81.81 85 VAL A CA 1
ATOM 666 C C . VAL A 1 85 ? 1.187 2.492 -11.217 1.00 81.81 85 VAL A C 1
ATOM 668 O O . VAL A 1 85 ? 1.466 1.886 -12.246 1.00 81.81 85 VAL A O 1
ATOM 671 N N . LEU A 1 86 ? -0.028 2.469 -10.671 1.00 78.56 86 LEU A N 1
ATOM 672 C CA . LEU A 1 86 ? -1.136 1.625 -11.122 1.00 78.56 86 LEU A CA 1
ATOM 673 C C . LEU A 1 86 ? -1.865 2.217 -12.335 1.00 78.56 86 LEU A C 1
ATOM 675 O O . LEU A 1 86 ? -2.227 1.510 -13.268 1.00 78.56 86 LEU A O 1
ATOM 679 N N . GLY A 1 87 ? -2.063 3.534 -12.346 1.00 66.88 87 GLY A N 1
ATOM 680 C CA . GLY A 1 87 ? -2.816 4.251 -13.377 1.00 66.88 87 GLY A CA 1
ATOM 681 C C . GLY A 1 87 ? -2.051 4.474 -14.677 1.00 66.88 8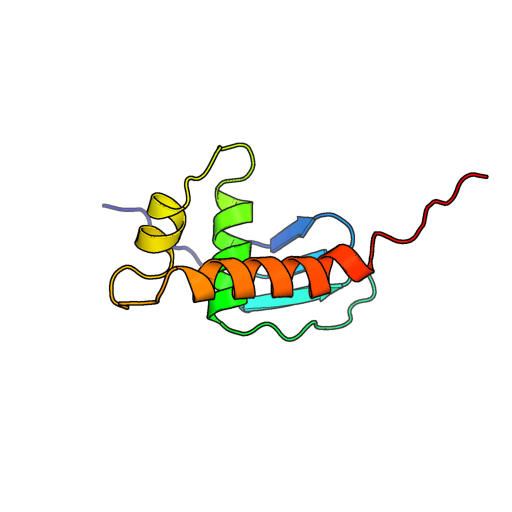7 GLY A C 1
ATOM 682 O O . GLY A 1 87 ? -2.669 4.794 -15.688 1.00 66.88 87 GLY A O 1
ATOM 683 N N . ARG A 1 88 ? -0.729 4.251 -14.707 1.00 59.19 88 ARG A N 1
ATOM 684 C CA . ARG A 1 88 ? 0.033 4.265 -15.969 1.00 59.19 88 ARG A CA 1
ATOM 685 C C . ARG A 1 88 ? -0.320 3.092 -16.889 1.00 59.19 88 ARG A C 1
ATOM 687 O O . ARG A 1 88 ? -0.017 3.159 -18.072 1.00 59.19 88 ARG A O 1
ATOM 694 N N . THR A 1 89 ? -1.015 2.081 -16.368 1.00 53.00 89 THR A N 1
ATOM 695 C CA . THR A 1 89 ? -1.485 0.911 -17.124 1.00 53.00 89 THR A CA 1
ATOM 696 C C . THR A 1 89 ? -2.951 1.038 -17.579 1.00 53.00 89 THR A C 1
ATOM 698 O O . THR A 1 89 ? -3.470 0.169 -18.262 1.00 53.00 89 THR A O 1
ATOM 701 N N . GLY A 1 90 ? -3.629 2.152 -17.275 1.00 50.00 90 GLY A N 1
ATOM 702 C CA . GLY A 1 90 ? -5.016 2.410 -17.693 1.00 50.00 90 GLY A CA 1
ATOM 703 C C . GLY A 1 90 ? -5.177 3.152 -19.026 1.00 50.00 90 GLY A C 1
ATOM 704 O O . GLY A 1 90 ? -6.289 3.550 -19.360 1.00 50.00 90 GLY A O 1
ATOM 705 N N . ALA A 1 91 ? -4.099 3.377 -19.784 1.00 42.44 91 ALA A N 1
ATOM 706 C CA . ALA A 1 91 ? -4.156 4.018 -21.099 1.00 42.44 91 ALA A CA 1
ATOM 707 C C . ALA A 1 91 ? -4.144 2.969 -22.220 1.00 42.44 91 ALA A C 1
ATOM 709 O O . ALA A 1 91 ? -3.254 2.916 -23.061 1.00 42.44 91 ALA A O 1
ATOM 710 N N . SER A 1 92 ? -5.145 2.099 -22.222 1.00 44.41 92 SER A N 1
ATOM 711 C CA . SER A 1 92 ? -5.570 1.404 -23.434 1.00 44.41 92 SER A CA 1
ATOM 712 C C . SER A 1 92 ? -7.081 1.501 -23.502 1.00 44.41 92 SER A C 1
ATOM 714 O O . SER A 1 92 ? -7.819 0.556 -23.254 1.00 44.41 92 SER A O 1
ATOM 716 N N . THR A 1 93 ? -7.541 2.700 -23.851 1.00 43.12 93 THR A N 1
ATOM 717 C CA . THR A 1 93 ? -8.772 2.862 -24.617 1.00 43.12 93 THR A CA 1
ATOM 718 C C . THR A 1 93 ? -8.561 2.183 -25.972 1.00 43.12 93 THR A C 1
ATOM 720 O O . THR A 1 93 ? -8.264 2.840 -26.967 1.00 43.12 93 THR A O 1
ATOM 723 N N . ALA A 1 94 ? -8.657 0.856 -26.006 1.00 41.50 94 ALA A N 1
ATOM 724 C CA . ALA A 1 94 ? -8.931 0.137 -27.237 1.00 41.50 94 ALA A CA 1
ATOM 725 C C . ALA A 1 94 ? -10.443 0.213 -27.468 1.00 41.50 94 ALA A C 1
ATOM 727 O O . ALA A 1 94 ? -11.206 -0.666 -27.081 1.00 41.50 94 ALA A O 1
ATOM 728 N N . THR A 1 95 ? -10.869 1.327 -28.058 1.00 47.12 95 THR A N 1
ATOM 729 C CA . THR A 1 95 ? -12.037 1.320 -28.932 1.00 47.12 95 THR A CA 1
ATOM 730 C C . THR A 1 95 ? -11.547 0.800 -30.281 1.00 47.12 95 THR A C 1
ATOM 732 O O . THR A 1 95 ? -10.959 1.562 -31.047 1.00 47.12 95 THR A O 1
ATOM 735 N N . SER A 1 96 ? -11.725 -0.493 -30.546 1.00 45.94 96 SER A N 1
ATOM 736 C CA . SER A 1 96 ? -11.895 -1.094 -31.882 1.00 45.94 96 SER A CA 1
ATOM 737 C C . SER A 1 96 ? -12.291 -2.553 -31.739 1.00 45.94 96 SER A C 1
ATOM 739 O O . SER A 1 96 ? -11.641 -3.248 -30.929 1.00 45.94 96 SER A O 1
#

pLDDT: mean 74.54, std 15.46, range [34.12, 89.75]

Secondary structure (DSSP, 8-state):
----------EEEETTEEEETTTTEEEETTS-EE---HHHHHHHHHHHHTTTS---HHHHHHHH-TT----HHHHHHHHHHHHHHHHTT-------

Radius of gyration: 14.88 Å; chains: 1; bounding box: 25×34×52 Å

Sequence (96 aa):
MKGGMGEQAQIYEFGDFRLDAAKRLLLKRDGEAVPLTPKVFDTLLYLIENRGTVLTKDELMTALWPDTVVEENNLGQNISKLRGVLGRTGASTATS

Foldseek 3Di:
DPDDPPPDQPWDDDDQWIQGPNVLWIAGVVRDTDDDDPLLSQLVVVCRVCPPDDDDLVNSCCVSPVPDPDPSVVVVVSVVVVCVRVVVSVPPPPPD